Protein AF-A0A973F6B7-F1 (afdb_monomer)

Nearest PDB structures (foldseek):
  4tql-assembly2_B  TM=2.588E-01  e=4.320E+00  synthetic construct

Sequence (169 aa):
IIYKNKRSPEAKQGLDHVVVLTNQIINWFHRNEKTKHVLANITKLNDYFLMFEPLTQANFIVRMKQEQSNIRRIVNRIHTIRETSFNASGYAVAEVITFLLCVGLVFVKIDPYYESLFFVTFVSFILIYMILLIKDLDNPFGYYEQGSVSEDVSLKPMHDVIDRINEKL

Structure (mmCIF, N/CA/C/O backbone):
data_AF-A0A973F6B7-F1
#
_entry.id   AF-A0A973F6B7-F1
#
loop_
_atom_site.group_PDB
_atom_site.id
_atom_site.type_symbol
_atom_site.label_atom_id
_atom_site.label_alt_id
_atom_site.label_comp_id
_atom_site.label_asym_id
_atom_site.label_entity_id
_atom_site.label_seq_id
_atom_site.pdbx_PDB_ins_code
_atom_site.Cartn_x
_atom_site.Cartn_y
_atom_site.Cartn_z
_atom_site.occupancy
_atom_site.B_iso_or_equiv
_atom_site.auth_seq_id
_atom_site.auth_comp_id
_atom_site.auth_asym_id
_atom_site.auth_atom_id
_atom_site.pdbx_PDB_model_num
ATOM 1 N N . ILE A 1 1 ? -10.640 -9.502 25.544 1.00 58.88 1 ILE A N 1
ATOM 2 C CA . ILE A 1 1 ? -10.616 -9.589 27.029 1.00 58.88 1 ILE A CA 1
ATOM 3 C C . ILE A 1 1 ? -11.995 -9.280 27.602 1.00 58.88 1 ILE A C 1
ATOM 5 O O . ILE A 1 1 ? -12.517 -10.135 28.295 1.00 58.88 1 ILE A O 1
ATOM 9 N N . ILE A 1 2 ? -12.629 -8.151 27.256 1.00 63.31 2 ILE A N 1
ATOM 10 C CA . ILE A 1 2 ? -13.989 -7.822 27.732 1.00 63.31 2 ILE A CA 1
ATOM 11 C C . ILE A 1 2 ? -15.020 -8.880 27.300 1.00 63.31 2 ILE A C 1
ATOM 13 O O . ILE A 1 2 ? -15.677 -9.442 28.164 1.00 63.31 2 ILE A O 1
ATOM 17 N N . TYR A 1 3 ? -15.094 -9.246 26.014 1.00 68.06 3 TYR A N 1
ATOM 18 C CA . TYR A 1 3 ? -16.021 -10.296 25.554 1.00 68.06 3 TYR A CA 1
ATOM 19 C C . TYR A 1 3 ? -15.760 -11.657 26.227 1.00 68.06 3 TYR A C 1
ATOM 21 O O . TYR A 1 3 ? -16.656 -12.243 26.821 1.00 68.06 3 TYR A O 1
ATOM 29 N N . LYS A 1 4 ? -14.501 -12.116 26.252 1.00 67.75 4 LYS A N 1
ATOM 30 C CA . LYS A 1 4 ? -14.126 -13.396 26.883 1.00 67.75 4 LYS A CA 1
ATOM 31 C C . LYS A 1 4 ? -14.407 -13.446 28.397 1.00 67.75 4 LYS A C 1
ATOM 33 O O . LYS A 1 4 ? -14.671 -14.522 28.913 1.00 67.75 4 LYS A O 1
ATOM 38 N N . ASN A 1 5 ? -14.327 -12.312 29.099 1.00 61.34 5 ASN A N 1
ATOM 39 C CA . ASN A 1 5 ? -14.400 -12.260 30.565 1.00 61.34 5 ASN A CA 1
ATOM 40 C C . ASN A 1 5 ? -15.781 -11.825 31.089 1.00 61.34 5 ASN A C 1
ATOM 42 O O . ASN A 1 5 ? -16.218 -12.285 32.134 1.00 61.34 5 ASN A O 1
ATOM 46 N N . LYS A 1 6 ? -16.480 -10.945 30.362 1.00 66.25 6 LYS A N 1
ATOM 47 C CA . LYS A 1 6 ? -17.776 -10.372 30.763 1.00 66.25 6 LYS A CA 1
ATOM 48 C C . LYS A 1 6 ? -18.936 -10.757 29.839 1.00 66.25 6 LYS A C 1
ATOM 50 O O . LYS A 1 6 ? -20.071 -10.458 30.182 1.00 66.25 6 LYS A O 1
ATOM 55 N N . ARG A 1 7 ? -18.665 -11.366 28.672 1.00 72.88 7 ARG A N 1
ATOM 56 C CA . ARG A 1 7 ? -19.653 -11.686 27.617 1.00 72.88 7 ARG A CA 1
ATOM 57 C C . ARG A 1 7 ? -20.613 -10.530 27.313 1.00 72.88 7 ARG A C 1
ATOM 59 O O . ARG A 1 7 ? -21.786 -10.749 27.032 1.00 72.88 7 ARG A O 1
ATOM 66 N N . SER A 1 8 ? -20.117 -9.296 27.401 1.00 79.12 8 SER A N 1
ATOM 67 C CA . SER A 1 8 ? -20.972 -8.124 27.236 1.00 79.12 8 SER A CA 1
ATOM 68 C C . SER A 1 8 ? -21.393 -7.983 25.763 1.00 79.12 8 SER A C 1
ATOM 70 O O . SER A 1 8 ? -20.552 -8.176 24.871 1.00 79.12 8 SER A O 1
ATOM 72 N N . PRO A 1 9 ? -22.673 -7.674 25.492 1.00 84.44 9 PRO A N 1
ATOM 73 C CA . PRO A 1 9 ? -23.177 -7.494 24.133 1.00 84.44 9 PRO A CA 1
ATOM 74 C C . PRO A 1 9 ? -22.493 -6.324 23.415 1.00 84.44 9 PRO A C 1
ATOM 76 O O . PRO A 1 9 ? -22.2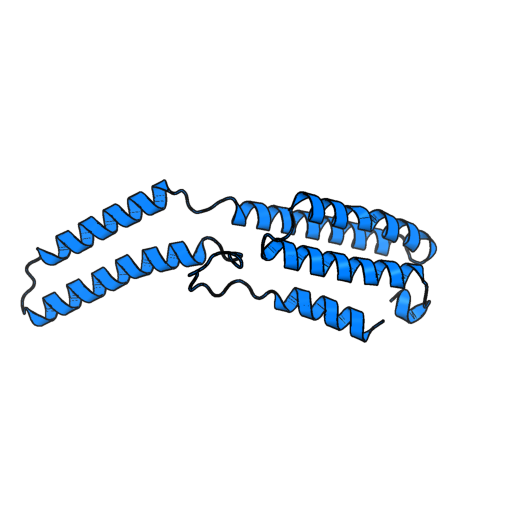32 -6.411 22.219 1.00 84.44 9 PRO A O 1
ATOM 79 N N . GLU A 1 10 ? -22.102 -5.278 24.142 1.00 87.12 10 GLU A N 1
ATOM 80 C CA . GLU A 1 10 ? -21.378 -4.121 23.607 1.00 87.12 10 GLU A CA 1
ATOM 81 C C . GLU A 1 10 ? -20.018 -4.546 23.042 1.00 87.12 10 GLU A C 1
ATOM 83 O O . GLU A 1 10 ? -19.623 -4.141 21.949 1.00 87.12 10 GLU A O 1
ATOM 88 N N . ALA A 1 11 ? -19.292 -5.409 23.764 1.00 85.81 11 ALA A N 1
ATOM 89 C CA . ALA A 1 11 ? -17.998 -5.910 23.309 1.00 85.81 11 ALA A CA 1
ATOM 90 C C . ALA A 1 11 ? -18.121 -6.766 22.041 1.00 85.81 11 ALA A C 1
ATOM 92 O O . ALA A 1 11 ? -17.211 -6.744 21.214 1.00 85.81 11 ALA A O 1
ATOM 93 N N . LYS A 1 12 ? -19.235 -7.492 21.881 1.00 88.94 12 LYS A N 1
ATOM 94 C CA . LYS A 1 12 ? -19.540 -8.236 20.654 1.00 88.94 12 LYS A CA 1
ATOM 95 C C . LYS A 1 12 ? -19.801 -7.287 19.485 1.00 88.94 12 LYS A C 1
ATOM 97 O O . LYS A 1 12 ? -19.135 -7.404 18.466 1.00 88.94 12 LYS A O 1
ATOM 102 N N . GLN A 1 13 ? -20.667 -6.291 19.674 1.00 91.19 13 GLN A N 1
ATOM 103 C CA . GLN A 1 13 ? -20.972 -5.293 18.642 1.00 91.19 13 GLN A CA 1
ATOM 104 C C . GLN A 1 13 ? -19.719 -4.542 18.166 1.00 91.19 13 GLN A C 1
ATOM 106 O O . GLN A 1 13 ? -19.549 -4.309 16.973 1.00 91.19 13 GLN A O 1
ATOM 111 N N . GLY A 1 14 ? -18.800 -4.210 19.079 1.00 92.38 14 GLY A N 1
ATOM 112 C CA . GLY A 1 14 ? -17.528 -3.598 18.696 1.00 92.38 14 GLY A CA 1
ATOM 113 C C . GLY A 1 14 ? -16.612 -4.530 17.895 1.00 92.38 14 GLY A C 1
ATOM 114 O O . GLY A 1 14 ? -15.932 -4.065 16.985 1.00 92.38 14 GLY A O 1
ATOM 115 N N . LEU A 1 15 ? -16.596 -5.836 18.191 1.00 92.12 15 LEU A N 1
ATOM 116 C CA . LEU A 1 15 ? -15.861 -6.824 17.388 1.00 92.12 15 LEU A CA 1
ATOM 117 C C . LEU A 1 15 ? -16.483 -6.996 15.998 1.00 92.12 15 LEU A C 1
ATOM 119 O O . LEU A 1 15 ? -15.748 -6.986 15.011 1.00 92.12 15 LEU A O 1
ATOM 123 N N . ASP A 1 16 ? -17.812 -7.069 15.914 1.00 92.88 16 ASP A N 1
ATOM 124 C CA . ASP A 1 16 ? -18.542 -7.127 14.644 1.00 92.88 16 ASP A CA 1
ATOM 125 C C . ASP A 1 16 ? -18.232 -5.886 13.789 1.00 92.88 16 ASP A C 1
ATOM 127 O O . ASP A 1 16 ? -17.943 -5.991 12.595 1.00 92.88 16 ASP A O 1
ATOM 131 N N . HIS A 1 17 ? -18.182 -4.699 14.406 1.00 95.06 17 HIS A N 1
ATOM 132 C CA . HIS A 1 17 ? -17.791 -3.465 13.719 1.00 95.06 17 HIS A CA 1
ATOM 133 C C . HIS A 1 17 ? -16.351 -3.497 13.207 1.00 95.06 17 HIS A C 1
ATOM 135 O O . HIS A 1 17 ? -16.080 -2.989 12.120 1.00 95.06 17 HIS A O 1
ATOM 141 N N . VAL A 1 18 ? -15.419 -4.101 13.952 1.00 95.38 18 VAL A N 1
ATOM 142 C CA . VAL A 1 18 ? -14.039 -4.290 13.478 1.00 95.38 18 VAL A CA 1
ATOM 143 C C . VAL A 1 18 ? -14.014 -5.196 12.247 1.00 95.38 18 VAL A C 1
ATOM 145 O O . VAL A 1 18 ? -13.316 -4.867 11.294 1.00 95.38 18 VAL A O 1
ATOM 148 N N . VAL A 1 19 ? -14.802 -6.274 12.206 1.00 95.62 19 VAL A N 1
ATOM 149 C CA . VAL A 1 19 ? -14.911 -7.140 11.015 1.00 95.62 19 VAL A CA 1
ATOM 150 C C . VAL A 1 19 ? -15.470 -6.365 9.819 1.00 95.62 19 VAL A C 1
ATOM 152 O O . VAL A 1 19 ? -14.915 -6.438 8.721 1.00 95.62 19 VAL A O 1
ATOM 155 N N . VAL A 1 20 ? -16.527 -5.574 10.021 1.00 95.75 20 VAL A N 1
ATOM 156 C CA . VAL A 1 20 ? -17.100 -4.715 8.970 1.00 95.75 20 VAL A CA 1
ATOM 157 C C . VAL A 1 20 ? -16.070 -3.702 8.468 1.00 95.75 20 VAL A C 1
ATOM 159 O O . VAL A 1 20 ? -15.913 -3.530 7.260 1.00 95.75 20 VAL A O 1
ATOM 162 N N . LEU A 1 21 ? -15.336 -3.055 9.375 1.00 96.62 21 LEU A N 1
ATOM 163 C CA . LEU A 1 21 ? -14.289 -2.101 9.022 1.00 96.62 21 LEU A CA 1
ATOM 164 C C . LEU A 1 21 ? -13.156 -2.769 8.230 1.00 96.62 21 LEU A C 1
ATOM 166 O O . LEU A 1 21 ? -12.720 -2.211 7.226 1.00 96.62 21 LEU A O 1
ATOM 170 N N . THR A 1 22 ? -12.704 -3.956 8.634 1.00 96.69 22 THR A N 1
ATOM 171 C CA . THR A 1 22 ? -11.654 -4.692 7.916 1.00 96.69 22 THR A CA 1
ATOM 172 C C . THR A 1 22 ? -12.099 -5.061 6.504 1.00 96.69 22 THR A C 1
ATOM 174 O O . THR A 1 22 ? -11.365 -4.804 5.553 1.00 96.69 22 THR A O 1
ATOM 177 N N . ASN A 1 23 ? -13.325 -5.565 6.335 1.00 96.25 23 ASN A N 1
ATOM 178 C CA . ASN A 1 23 ? -13.891 -5.840 5.011 1.00 96.25 23 ASN A CA 1
ATOM 179 C C . ASN A 1 23 ? -13.996 -4.573 4.153 1.00 96.25 23 ASN A C 1
ATOM 181 O O . ASN A 1 23 ? -13.693 -4.590 2.962 1.00 96.25 23 ASN A O 1
ATOM 185 N N . GLN A 1 24 ? -14.374 -3.446 4.757 1.00 96.25 24 GLN A N 1
ATOM 186 C CA . GLN A 1 24 ? -14.431 -2.171 4.051 1.00 96.25 24 GLN A CA 1
ATOM 187 C C . GLN A 1 24 ? -13.037 -1.691 3.609 1.00 96.25 24 GLN A C 1
ATOM 189 O O . GLN A 1 24 ? -12.893 -1.154 2.512 1.00 96.25 24 GLN A O 1
ATOM 194 N N . ILE A 1 25 ? -12.003 -1.911 4.427 1.00 96.19 25 ILE A N 1
ATOM 195 C CA . ILE A 1 25 ? -10.607 -1.631 4.066 1.00 96.19 25 ILE A CA 1
ATOM 196 C C . ILE A 1 25 ? -10.150 -2.544 2.917 1.00 96.19 25 ILE A C 1
ATOM 198 O O . ILE A 1 25 ? -9.521 -2.053 1.982 1.00 96.19 25 ILE A O 1
ATOM 202 N N . ILE A 1 26 ? -10.500 -3.835 2.938 1.00 95.12 26 ILE A N 1
ATOM 203 C CA . ILE A 1 26 ? -10.219 -4.770 1.833 1.00 95.12 26 ILE A CA 1
ATOM 204 C C . ILE A 1 26 ? -10.880 -4.274 0.537 1.00 95.12 26 ILE A C 1
ATOM 206 O O . ILE A 1 26 ? -10.208 -4.096 -0.476 1.00 95.12 26 ILE A O 1
ATOM 210 N N . ASN A 1 27 ? -12.170 -3.930 0.576 1.00 94.31 27 ASN A N 1
ATOM 211 C CA . ASN A 1 27 ? -12.879 -3.373 -0.582 1.00 94.31 27 ASN A CA 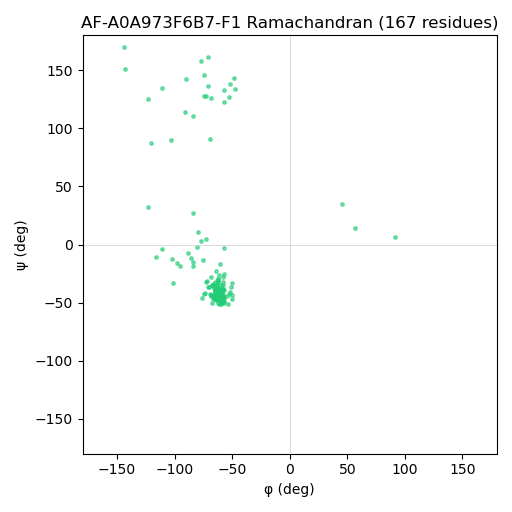1
ATOM 212 C C . ASN A 1 27 ? -12.248 -2.066 -1.089 1.00 94.31 27 ASN A C 1
ATOM 214 O O . ASN A 1 27 ? -12.217 -1.808 -2.293 1.00 94.31 27 ASN A O 1
ATOM 218 N N . TRP A 1 28 ? -11.715 -1.246 -0.185 1.00 95.44 28 TRP A N 1
ATOM 219 C CA . TRP A 1 28 ? -11.012 -0.014 -0.530 1.00 95.44 28 TRP A CA 1
ATOM 220 C C . TRP A 1 28 ? -9.684 -0.257 -1.262 1.00 95.44 28 TRP A C 1
ATOM 222 O O . TRP A 1 28 ? -9.352 0.509 -2.177 1.00 95.44 28 TRP A O 1
ATOM 232 N N . PHE A 1 29 ? -8.946 -1.323 -0.929 1.00 93.25 29 PHE A N 1
ATOM 233 C CA . PHE A 1 29 ? -7.771 -1.743 -1.706 1.00 93.25 29 PHE A CA 1
ATOM 234 C C . PHE A 1 29 ? -8.151 -2.083 -3.153 1.00 93.25 29 PHE A C 1
ATOM 236 O O . PHE A 1 29 ? -7.491 -1.616 -4.077 1.00 93.25 29 PHE A O 1
ATOM 243 N N . HIS A 1 30 ? -9.300 -2.727 -3.361 1.00 91.44 30 HIS A N 1
ATOM 244 C CA . HIS A 1 30 ? -9.844 -3.034 -4.690 1.00 91.44 30 HIS A CA 1
ATOM 245 C C . HIS A 1 30 ? -10.567 -1.860 -5.390 1.00 91.44 30 HIS A C 1
ATOM 247 O O . HIS A 1 30 ? -11.249 -2.074 -6.385 1.00 91.44 30 HIS A O 1
ATOM 253 N N . ARG A 1 31 ? -10.467 -0.616 -4.883 1.00 88.56 31 ARG A N 1
ATOM 254 C CA . ARG A 1 31 ? -11.204 0.581 -5.380 1.00 88.56 31 ARG A CA 1
ATOM 255 C C . ARG A 1 31 ? -12.739 0.452 -5.389 1.00 88.56 31 ARG A C 1
ATOM 257 O O . ARG A 1 31 ? -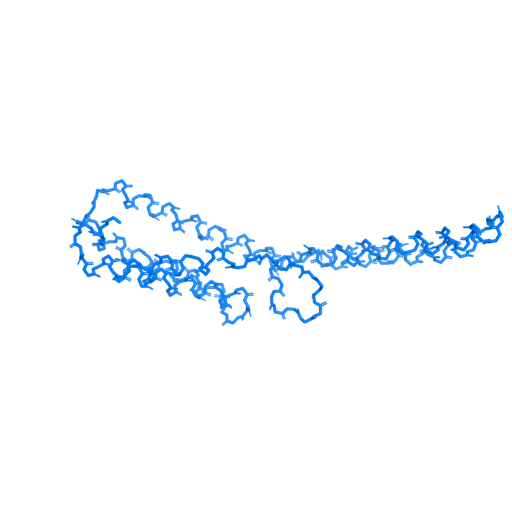13.418 1.327 -5.921 1.00 88.56 31 ARG A O 1
ATOM 264 N N . ASN A 1 32 ? -13.299 -0.542 -4.705 1.00 89.88 32 ASN A N 1
ATOM 265 C CA . ASN A 1 32 ? -14.749 -0.715 -4.555 1.00 89.88 32 ASN A CA 1
ATOM 266 C C . ASN A 1 32 ? -15.348 0.181 -3.457 1.00 89.88 32 ASN A C 1
ATOM 268 O O . ASN A 1 32 ? -16.553 0.172 -3.224 1.00 89.88 32 ASN A O 1
ATOM 272 N N . GLU A 1 33 ? -14.511 0.954 -2.767 1.00 91.81 33 GLU A N 1
ATOM 273 C CA . GLU A 1 33 ? -14.905 1.838 -1.678 1.00 91.81 33 GLU A CA 1
ATOM 274 C C . GLU A 1 33 ? -14.083 3.134 -1.709 1.00 91.81 33 GLU A C 1
ATOM 276 O O . GLU A 1 33 ? -12.931 3.146 -2.147 1.00 91.81 33 GLU A O 1
ATOM 281 N N . LYS A 1 34 ? -14.659 4.243 -1.229 1.00 93.44 34 LYS A N 1
ATOM 282 C CA . LYS A 1 34 ? -13.979 5.548 -1.172 1.00 93.44 34 LYS A CA 1
ATOM 283 C C . LYS A 1 34 ? -13.239 5.736 0.152 1.00 93.44 34 LYS A C 1
ATOM 285 O O . LYS A 1 34 ? -13.781 5.450 1.218 1.00 93.44 34 LYS A O 1
ATOM 290 N N . THR A 1 35 ? -12.063 6.371 0.113 1.00 95.00 35 THR A N 1
ATOM 291 C CA . THR A 1 35 ? -11.264 6.698 1.315 1.00 95.00 35 THR A CA 1
ATOM 292 C C . THR A 1 35 ? -12.092 7.432 2.377 1.00 95.00 35 THR A C 1
ATOM 294 O O . THR A 1 35 ? -12.019 7.112 3.561 1.00 95.00 35 THR A O 1
ATOM 297 N N . LYS A 1 36 ? -12.961 8.368 1.965 1.00 95.75 36 LYS A N 1
ATOM 298 C CA . LYS A 1 36 ? -13.860 9.103 2.874 1.00 95.75 36 LYS A CA 1
ATOM 299 C C . LYS A 1 36 ? -14.764 8.174 3.694 1.00 95.75 36 LYS A C 1
ATOM 301 O O . LYS A 1 36 ? -15.000 8.451 4.867 1.00 95.75 36 LYS A O 1
ATOM 306 N N . HIS A 1 37 ? -15.268 7.094 3.100 1.00 96.62 37 HIS A N 1
ATOM 307 C CA . HIS A 1 37 ? -16.154 6.157 3.788 1.00 96.62 37 HIS A CA 1
ATOM 308 C C . HIS A 1 37 ? -15.386 5.298 4.795 1.00 96.62 37 HIS A C 1
ATOM 310 O O . HIS A 1 37 ? -15.838 5.163 5.931 1.00 96.62 37 HIS A O 1
ATOM 316 N N . VAL A 1 38 ? -14.186 4.826 4.435 1.00 97.25 38 VAL A N 1
ATOM 317 C CA . VAL A 1 38 ? -13.281 4.127 5.367 1.00 97.25 38 VAL A CA 1
ATOM 318 C C . VAL A 1 38 ? -12.962 5.016 6.572 1.00 97.25 38 VAL A C 1
ATOM 320 O O . VAL A 1 38 ? -13.126 4.607 7.720 1.00 97.25 38 VAL A O 1
ATOM 323 N N . LEU A 1 39 ? -12.576 6.272 6.332 1.00 97.69 39 LEU A N 1
ATOM 324 C CA . LEU A 1 39 ? -12.269 7.237 7.392 1.00 97.69 39 LEU A CA 1
ATOM 325 C C . LEU A 1 39 ? -13.476 7.546 8.290 1.00 97.69 39 LEU A C 1
ATOM 327 O O . LEU A 1 39 ? -13.326 7.691 9.510 1.00 97.69 39 LEU A O 1
ATOM 331 N N . ALA A 1 40 ? -14.675 7.625 7.710 1.00 97.38 40 ALA A N 1
ATOM 332 C CA . ALA A 1 40 ? -15.908 7.776 8.473 1.00 97.38 40 ALA A CA 1
ATOM 333 C C . ALA A 1 40 ? -16.161 6.548 9.360 1.00 97.38 40 ALA A C 1
ATOM 335 O O . ALA A 1 40 ? -16.489 6.701 10.535 1.00 97.38 40 ALA A O 1
ATOM 336 N N . ASN A 1 41 ? -15.936 5.338 8.845 1.00 96.50 41 ASN A N 1
ATOM 337 C CA . ASN A 1 41 ? -16.172 4.111 9.597 1.00 96.50 41 ASN A CA 1
ATOM 338 C C . ASN A 1 41 ? -15.133 3.870 10.710 1.00 96.50 41 ASN A C 1
ATOM 340 O O . ASN A 1 41 ? -15.483 3.397 11.791 1.00 96.50 41 ASN A O 1
ATOM 344 N N . ILE A 1 42 ? -13.884 4.309 10.509 1.00 97.75 42 ILE A N 1
ATOM 345 C CA . ILE A 1 42 ? -12.879 4.412 11.583 1.00 97.75 42 ILE A CA 1
ATOM 346 C C . ILE A 1 42 ? -13.366 5.368 12.677 1.00 97.75 42 ILE A C 1
ATOM 348 O O . ILE A 1 42 ? -13.167 5.116 13.861 1.00 97.75 42 ILE A O 1
ATOM 352 N N . THR A 1 43 ? -14.010 6.476 12.308 1.00 97.31 43 THR A N 1
ATOM 353 C CA . THR A 1 43 ? -14.506 7.467 13.278 1.00 97.31 43 THR A CA 1
ATOM 354 C C . THR A 1 43 ? -15.641 6.909 14.139 1.00 97.31 43 THR A C 1
ATOM 356 O O . THR A 1 43 ? -15.658 7.173 15.340 1.00 97.31 43 THR A O 1
ATOM 359 N N . LYS A 1 44 ? -16.507 6.054 13.576 1.00 96.50 44 LYS A N 1
ATOM 360 C CA . LYS A 1 44 ? -17.576 5.353 14.314 1.00 96.50 44 LYS A CA 1
ATOM 361 C C . LYS A 1 44 ? -17.071 4.442 15.441 1.00 96.50 44 LYS A C 1
ATOM 363 O O . LYS A 1 44 ? -17.837 4.115 16.337 1.00 96.50 44 LYS A O 1
ATOM 368 N N . LEU A 1 45 ? -15.781 4.083 15.470 1.00 96.38 45 LEU A N 1
ATOM 369 C CA . LEU A 1 45 ? -15.192 3.377 16.619 1.00 96.38 45 LEU A CA 1
ATOM 370 C C . LEU A 1 45 ? -15.361 4.143 17.942 1.00 96.38 45 LEU A C 1
ATOM 372 O O . LEU A 1 45 ? -15.409 3.521 19.000 1.00 96.38 45 LEU A O 1
ATOM 376 N N . ASN A 1 46 ? -15.498 5.473 17.888 1.00 96.00 46 ASN A N 1
ATOM 377 C CA . ASN A 1 46 ? -15.745 6.300 19.068 1.00 96.00 46 ASN A CA 1
ATOM 378 C C . ASN A 1 46 ? -17.013 5.889 19.822 1.00 96.00 46 ASN A C 1
ATOM 380 O O . ASN A 1 46 ? -16.992 5.882 21.051 1.00 96.00 46 ASN A O 1
ATOM 384 N N . ASP A 1 47 ? -18.074 5.512 19.105 1.00 95.69 47 ASP A N 1
ATOM 385 C CA . ASP A 1 47 ? -19.356 5.141 19.708 1.00 95.69 47 ASP A CA 1
ATOM 386 C C . ASP A 1 47 ? -19.190 3.881 20.571 1.00 95.69 47 ASP A C 1
ATOM 388 O O . ASP A 1 47 ? -19.630 3.835 21.719 1.00 95.69 47 ASP A O 1
ATOM 392 N N . TYR A 1 48 ? -18.433 2.898 20.078 1.00 94.56 48 TYR A N 1
ATOM 393 C CA . TYR A 1 48 ? -18.102 1.689 20.836 1.00 94.56 48 TYR A CA 1
ATOM 394 C C . TYR A 1 48 ? -17.140 1.970 21.991 1.00 94.56 48 TYR A C 1
ATOM 396 O O . TYR A 1 48 ? -17.267 1.379 23.061 1.00 94.56 48 TYR A O 1
ATOM 404 N N . PHE A 1 49 ? -16.185 2.889 21.821 1.00 94.69 49 PHE A N 1
ATOM 405 C CA . PHE A 1 49 ? -15.286 3.268 22.912 1.00 94.69 49 PHE A CA 1
ATOM 406 C C . PHE A 1 49 ? -16.044 3.889 24.085 1.00 94.69 49 PHE A C 1
ATOM 408 O O . PHE A 1 49 ? -15.720 3.558 25.223 1.00 94.69 49 PHE A O 1
ATOM 415 N N . LEU A 1 50 ? -17.069 4.708 23.817 1.00 93.38 50 LEU A N 1
ATOM 416 C CA . LEU A 1 50 ? -17.966 5.246 24.844 1.00 93.38 50 LEU A CA 1
ATOM 417 C C . LEU A 1 50 ? -18.732 4.125 25.561 1.00 93.38 50 LEU A C 1
ATOM 419 O O . LEU A 1 50 ? -18.780 4.102 26.788 1.00 93.38 50 LEU A O 1
ATOM 423 N N . MET A 1 51 ? -19.251 3.141 24.818 1.00 91.69 51 MET A N 1
ATOM 424 C CA . MET A 1 51 ? -19.911 1.965 25.410 1.00 91.69 51 MET A CA 1
ATOM 425 C C . MET A 1 51 ? -18.969 1.132 26.293 1.00 91.69 51 MET A C 1
ATOM 427 O O . MET A 1 51 ? -19.414 0.451 27.217 1.00 91.69 51 MET A O 1
ATOM 431 N N . PHE A 1 52 ? -17.660 1.175 26.036 1.00 91.81 52 PHE A N 1
ATOM 432 C CA . PHE A 1 52 ? -16.664 0.443 26.818 1.00 91.81 52 PHE A CA 1
ATOM 433 C C . PHE A 1 52 ? -16.214 1.168 28.085 1.00 91.81 52 PHE A C 1
ATOM 435 O O . PHE A 1 52 ? -15.684 0.497 28.971 1.00 91.81 52 PHE A O 1
ATOM 442 N N . GLU A 1 53 ? -16.421 2.483 28.211 1.00 91.06 53 GLU A N 1
ATOM 443 C CA . GLU A 1 53 ? -15.993 3.270 29.379 1.00 91.06 53 GLU A CA 1
ATOM 444 C C . GLU A 1 53 ? -16.422 2.670 30.733 1.00 91.06 53 GLU A C 1
ATOM 446 O O . GLU A 1 53 ? -15.551 2.517 31.590 1.00 91.06 53 GLU A O 1
ATOM 451 N N . PRO A 1 54 ? -17.681 2.228 30.950 1.00 90.56 54 PRO A N 1
ATOM 452 C CA . PRO A 1 54 ? -18.069 1.598 32.218 1.00 90.56 54 PRO A CA 1
ATOM 453 C C . PRO A 1 54 ? -17.552 0.155 32.371 1.00 9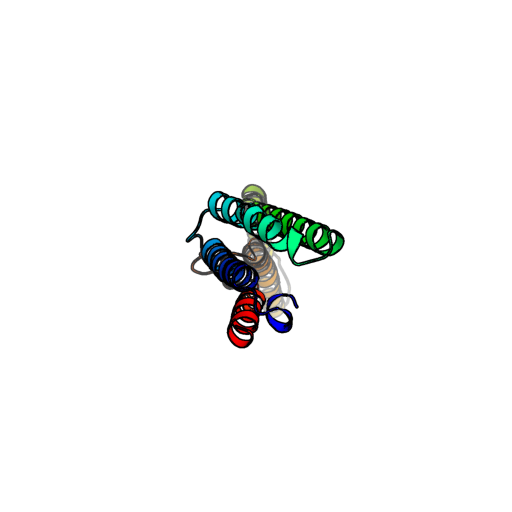0.56 54 PRO A C 1
ATOM 455 O O . PRO A 1 54 ? -17.597 -0.425 33.457 1.00 90.56 54 PRO A O 1
ATOM 458 N N . LEU A 1 55 ? -17.073 -0.466 31.289 1.00 88.25 55 LEU A N 1
ATOM 459 C CA . LEU A 1 55 ? -16.705 -1.882 31.248 1.00 88.25 55 LEU A CA 1
ATOM 460 C C . LEU A 1 55 ? -15.206 -2.126 31.441 1.00 88.25 55 LEU A C 1
ATOM 462 O O . LEU A 1 55 ? -14.816 -3.266 31.729 1.00 88.25 55 LEU A O 1
ATOM 466 N N . THR A 1 56 ? -14.369 -1.098 31.293 1.00 90.00 56 THR A N 1
ATOM 467 C CA . THR A 1 56 ? -12.909 -1.202 31.373 1.00 90.00 56 THR A CA 1
ATOM 468 C C . THR A 1 56 ? -12.273 0.028 32.017 1.00 90.00 56 THR A C 1
ATOM 470 O O . THR A 1 56 ? -12.917 1.038 32.258 1.00 90.00 56 THR A O 1
ATOM 473 N N . GLN A 1 57 ? -10.980 -0.052 32.319 1.00 91.88 57 GLN A N 1
ATOM 474 C CA . GLN A 1 57 ? -10.230 1.079 32.863 1.00 91.88 57 GLN A CA 1
ATOM 475 C C . GLN A 1 57 ? -9.951 2.120 31.771 1.00 91.88 57 GLN A C 1
ATOM 477 O O . GLN A 1 57 ? -9.647 1.756 30.631 1.00 91.88 57 GLN A O 1
ATOM 482 N N . ALA A 1 58 ? -9.936 3.404 32.140 1.00 92.38 58 ALA A N 1
ATOM 483 C CA . ALA A 1 58 ? -9.693 4.523 31.222 1.00 92.38 58 ALA A CA 1
ATOM 484 C C . ALA A 1 58 ? -8.425 4.348 30.359 1.00 92.38 58 ALA A C 1
ATOM 486 O O . ALA A 1 58 ? -8.434 4.652 29.167 1.00 92.38 58 ALA A O 1
ATOM 487 N N . ASN A 1 59 ? -7.360 3.760 30.916 1.00 94.38 59 ASN A N 1
ATOM 488 C CA . ASN A 1 59 ? -6.116 3.483 30.189 1.00 94.38 5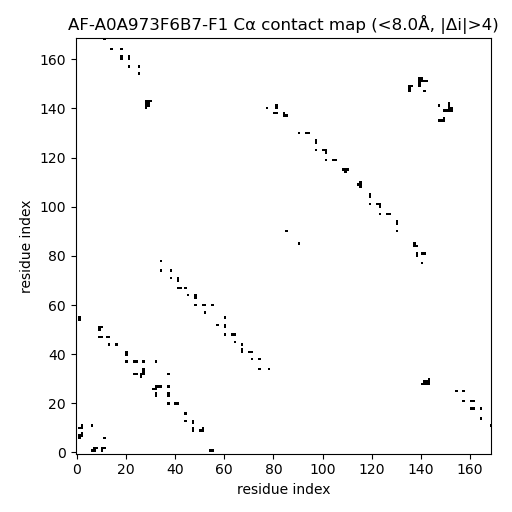9 ASN A CA 1
ATOM 489 C C . ASN A 1 59 ? -6.311 2.588 28.953 1.00 94.38 59 ASN A C 1
ATOM 491 O O . ASN A 1 59 ? -5.634 2.783 27.944 1.00 94.38 59 ASN A O 1
ATOM 495 N N . PHE A 1 60 ? -7.238 1.625 28.989 1.00 93.00 60 PHE A N 1
ATOM 496 C CA . PHE A 1 60 ? -7.541 0.801 27.816 1.00 93.00 60 PHE A CA 1
ATOM 497 C C . PHE A 1 60 ? -8.280 1.598 26.737 1.00 93.00 60 PHE A C 1
ATOM 499 O O . PHE A 1 60 ? -7.993 1.411 25.556 1.00 93.00 60 PHE A O 1
ATOM 506 N N . ILE A 1 61 ? -9.169 2.520 27.123 1.00 95.06 61 ILE A N 1
ATOM 507 C CA . ILE A 1 61 ? -9.857 3.417 26.181 1.00 95.06 61 ILE A CA 1
ATOM 508 C C . ILE A 1 61 ? -8.854 4.331 25.473 1.00 95.06 61 ILE A C 1
ATOM 510 O O . ILE A 1 61 ? -8.899 4.473 24.251 1.00 95.06 61 ILE A O 1
ATOM 514 N N . VAL A 1 62 ? -7.900 4.899 26.220 1.00 96.12 62 VAL A N 1
ATOM 515 C CA . VAL A 1 62 ? -6.825 5.729 25.655 1.00 96.12 62 VAL A CA 1
ATOM 516 C C . VAL A 1 62 ? -6.017 4.944 24.618 1.00 96.12 62 VAL A C 1
ATOM 518 O O . VAL A 1 62 ? -5.819 5.438 23.509 1.00 96.12 62 VAL A O 1
ATOM 521 N N . ARG A 1 63 ? -5.618 3.702 24.930 1.00 95.94 63 ARG A N 1
ATOM 522 C CA . ARG A 1 63 ? -4.896 2.832 23.982 1.00 95.94 63 ARG A CA 1
ATOM 523 C C . ARG A 1 63 ? -5.713 2.541 22.721 1.00 95.94 63 ARG A C 1
ATOM 525 O O . ARG A 1 63 ? -5.179 2.616 21.622 1.00 95.94 63 ARG A O 1
ATOM 532 N N . MET A 1 64 ? -7.014 2.276 22.846 1.00 95.81 64 MET A N 1
ATOM 533 C CA . MET A 1 64 ? -7.876 2.050 21.677 1.00 95.81 64 MET A CA 1
ATOM 534 C C . MET A 1 64 ? -8.006 3.298 20.789 1.00 95.81 64 MET A C 1
ATOM 536 O O . MET A 1 64 ? -7.919 3.189 19.567 1.00 95.81 64 MET A O 1
ATOM 540 N N . LYS A 1 65 ? -8.136 4.493 21.382 1.00 96.75 65 LYS A N 1
ATOM 541 C CA . LYS A 1 65 ? -8.134 5.768 20.638 1.00 96.75 65 LYS A CA 1
ATOM 542 C C . LYS A 1 65 ? -6.796 6.029 19.932 1.00 96.75 65 LYS A C 1
ATOM 544 O O . LYS A 1 65 ? -6.776 6.568 18.825 1.00 96.75 65 LYS A O 1
ATOM 549 N N . GLN A 1 66 ? -5.678 5.628 20.537 1.00 97.88 66 GLN A N 1
ATOM 550 C CA . GLN A 1 66 ? -4.358 5.703 19.903 1.00 97.88 66 GLN A CA 1
ATOM 551 C C . GLN A 1 66 ? -4.268 4.783 18.678 1.00 97.88 66 GLN A C 1
ATOM 553 O O . GLN A 1 66 ? -3.866 5.248 17.611 1.00 97.88 66 GLN A O 1
ATOM 558 N N . GLU A 1 67 ? -4.723 3.531 18.784 1.00 96.75 67 GLU A N 1
ATOM 559 C CA . GLU A 1 67 ? -4.766 2.605 17.641 1.00 96.75 67 GLU A CA 1
ATOM 560 C C . GLU A 1 67 ? -5.706 3.093 16.531 1.00 96.75 67 GLU A C 1
ATOM 562 O O . GLU A 1 67 ? -5.350 3.052 15.356 1.00 96.75 67 GLU A O 1
ATOM 567 N N . GLN A 1 68 ? -6.867 3.660 16.873 1.00 97.81 68 GLN A N 1
ATOM 568 C CA . GLN A 1 68 ? -7.761 4.298 15.898 1.00 97.81 68 GLN A CA 1
ATOM 569 C C . GLN A 1 68 ? -7.054 5.430 15.126 1.00 97.81 68 GLN A C 1
ATOM 571 O O . GLN A 1 68 ? -7.173 5.525 13.901 1.00 97.81 68 GLN A O 1
ATOM 576 N N . SER A 1 69 ? -6.302 6.286 15.827 1.00 97.94 69 SER A N 1
ATOM 577 C CA . SER A 1 69 ? -5.507 7.357 15.209 1.00 97.94 69 SER A CA 1
ATOM 578 C C . SER A 1 69 ? -4.404 6.799 14.302 1.00 97.94 69 SER A C 1
ATOM 580 O O . SER A 1 69 ? -4.177 7.313 13.203 1.00 97.94 69 SER A O 1
ATOM 582 N N . ASN A 1 70 ? -3.760 5.707 14.722 1.00 98.06 70 ASN A N 1
ATOM 583 C CA . ASN A 1 70 ? -2.747 5.014 13.934 1.00 98.06 70 ASN A CA 1
ATOM 584 C C . ASN A 1 70 ? -3.332 4.435 12.634 1.00 98.06 70 ASN A C 1
ATOM 586 O O . ASN A 1 70 ? -2.806 4.707 11.556 1.00 98.06 70 ASN A O 1
ATOM 590 N N . ILE A 1 71 ? -4.475 3.741 12.704 1.00 97.31 71 ILE A N 1
ATOM 591 C CA . ILE A 1 71 ? -5.181 3.218 11.522 1.00 97.31 71 ILE A CA 1
ATOM 592 C C . ILE A 1 71 ? -5.516 4.360 10.556 1.00 97.31 71 ILE A C 1
ATOM 594 O O . ILE A 1 71 ? -5.228 4.267 9.364 1.00 97.31 71 ILE A O 1
ATOM 598 N N . ARG A 1 72 ? -6.052 5.481 11.061 1.00 97.88 72 ARG A N 1
ATOM 599 C CA . ARG A 1 72 ? -6.352 6.667 10.242 1.00 97.88 72 ARG A CA 1
ATOM 600 C C . ARG A 1 72 ? -5.110 7.201 9.523 1.00 97.88 72 ARG A C 1
ATOM 602 O O . ARG A 1 72 ? -5.173 7.518 8.336 1.00 97.88 72 ARG A O 1
ATOM 609 N N . ARG A 1 73 ? -3.979 7.294 10.228 1.00 98.12 73 ARG A N 1
ATOM 610 C CA . ARG A 1 73 ? -2.700 7.724 9.648 1.00 98.12 73 ARG A CA 1
ATOM 611 C C . ARG A 1 73 ? -2.246 6.771 8.543 1.00 98.12 73 ARG A C 1
ATOM 613 O O . ARG A 1 73 ? -1.838 7.241 7.485 1.00 98.12 73 ARG A O 1
ATOM 620 N N . ILE A 1 74 ? -2.319 5.463 8.775 1.00 97.06 74 ILE A N 1
ATOM 621 C CA . ILE A 1 74 ? -1.919 4.436 7.805 1.00 97.06 74 ILE A CA 1
ATOM 622 C C . ILE A 1 74 ? -2.797 4.507 6.549 1.00 97.06 74 ILE A C 1
ATOM 624 O O . ILE A 1 74 ? -2.254 4.564 5.450 1.00 97.06 74 ILE A O 1
ATOM 628 N N . VAL A 1 75 ? -4.124 4.602 6.696 1.00 96.88 75 VAL A N 1
ATOM 629 C CA . VAL A 1 75 ? -5.054 4.746 5.560 1.00 96.88 75 VAL A CA 1
ATOM 630 C C . VAL A 1 75 ? -4.722 5.981 4.725 1.00 96.88 75 VAL A C 1
ATOM 632 O O . VAL A 1 75 ? -4.634 5.881 3.505 1.00 96.88 75 VAL A O 1
ATOM 635 N N . ASN A 1 76 ? -4.464 7.129 5.357 1.00 96.12 76 ASN A N 1
ATOM 636 C CA . ASN A 1 76 ? -4.073 8.337 4.628 1.00 96.12 76 ASN A CA 1
ATOM 637 C C . ASN A 1 76 ? -2.734 8.175 3.897 1.00 96.12 76 ASN A C 1
ATOM 639 O O . ASN A 1 76 ? -2.617 8.610 2.759 1.00 96.12 76 ASN A O 1
ATOM 643 N N . ARG A 1 77 ? -1.738 7.526 4.514 1.00 95.19 77 ARG A N 1
ATOM 644 C CA . ARG A 1 77 ? -0.444 7.270 3.861 1.00 95.19 77 ARG A CA 1
ATOM 645 C C . ARG A 1 77 ? -0.592 6.369 2.642 1.00 95.19 77 ARG A C 1
ATOM 647 O O . ARG A 1 77 ? -0.043 6.688 1.597 1.00 95.19 77 ARG A O 1
ATOM 654 N N . ILE A 1 78 ? -1.344 5.277 2.773 1.00 94.25 78 ILE A N 1
ATOM 655 C CA . ILE A 1 78 ? -1.628 4.367 1.658 1.00 94.25 78 ILE A CA 1
ATOM 656 C C . ILE A 1 78 ? -2.410 5.104 0.567 1.00 94.25 78 ILE A C 1
ATOM 658 O O . ILE A 1 78 ? -2.107 4.939 -0.608 1.00 94.25 78 ILE A O 1
ATOM 662 N N . HIS A 1 79 ? -3.378 5.952 0.934 1.00 93.38 79 HIS A N 1
ATOM 663 C CA . HIS A 1 79 ? -4.092 6.781 -0.034 1.00 93.38 79 HIS A CA 1
ATOM 664 C C . HIS A 1 79 ? -3.137 7.693 -0.802 1.00 93.38 79 HIS A C 1
ATOM 666 O O . HIS A 1 79 ? -3.193 7.705 -2.022 1.00 93.38 79 HIS A O 1
ATOM 672 N N . THR A 1 80 ? -2.239 8.404 -0.114 1.00 91.44 80 THR A N 1
ATOM 673 C CA . THR A 1 80 ? -1.231 9.233 -0.780 1.00 91.44 80 THR A CA 1
ATOM 674 C C . THR A 1 80 ? -0.381 8.397 -1.728 1.00 91.44 80 THR A C 1
ATOM 676 O O . THR A 1 80 ? -0.321 8.759 -2.888 1.00 91.44 80 THR A O 1
ATOM 679 N N . ILE A 1 81 ? 0.171 7.259 -1.288 1.00 89.69 81 ILE A N 1
ATOM 680 C CA . ILE A 1 81 ? 0.987 6.373 -2.142 1.00 89.69 81 ILE A CA 1
ATOM 681 C C . ILE A 1 81 ? 0.228 5.961 -3.414 1.00 89.69 81 ILE A C 1
ATOM 683 O O . ILE A 1 81 ? 0.779 6.044 -4.499 1.00 89.69 81 ILE A O 1
ATOM 687 N N . ARG A 1 82 ? -1.052 5.583 -3.299 1.00 87.31 82 ARG A N 1
ATOM 688 C CA . ARG A 1 82 ? -1.887 5.176 -4.446 1.00 87.31 82 ARG A CA 1
ATOM 689 C C . ARG A 1 82 ? -2.229 6.312 -5.413 1.00 87.31 82 ARG A C 1
ATOM 691 O O . ARG A 1 82 ? -2.542 6.044 -6.567 1.00 87.31 82 ARG A O 1
ATOM 698 N N . GLU A 1 83 ? -2.278 7.550 -4.928 1.00 84.56 83 GLU A N 1
ATOM 699 C CA . GLU A 1 83 ? -2.603 8.733 -5.741 1.00 84.56 83 GLU A CA 1
ATOM 700 C C . GLU A 1 83 ? -1.347 9.447 -6.260 1.00 84.56 83 GLU A C 1
ATOM 702 O O . GLU A 1 83 ? -1.426 10.237 -7.198 1.00 84.56 83 GLU A O 1
ATOM 707 N N . THR A 1 84 ? -0.186 9.190 -5.656 1.00 82.12 84 THR A N 1
ATOM 708 C CA . THR A 1 84 ? 1.106 9.714 -6.095 1.00 82.12 84 THR A CA 1
ATOM 709 C C . THR A 1 84 ? 1.870 8.619 -6.823 1.00 82.12 84 THR A C 1
ATOM 711 O O . THR A 1 84 ? 2.637 7.891 -6.201 1.00 82.12 84 THR A O 1
ATOM 714 N N . SER A 1 85 ? 1.682 8.519 -8.136 1.00 69.44 85 SER A N 1
ATOM 715 C CA . SER A 1 85 ? 2.597 7.749 -8.978 1.00 69.44 85 SER A CA 1
ATOM 716 C C . SER A 1 85 ? 3.938 8.476 -9.108 1.00 69.44 85 SER A C 1
ATOM 718 O O . SER A 1 85 ? 4.017 9.703 -8.925 1.00 69.44 85 SER A O 1
ATOM 720 N N . PHE A 1 86 ? 4.988 7.761 -9.508 1.00 65.62 86 PHE A N 1
ATOM 721 C C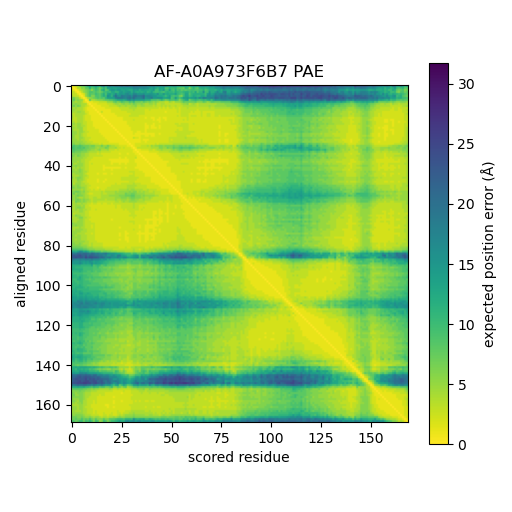A . PHE A 1 86 ? 6.187 8.375 -10.059 1.00 65.62 86 PHE A CA 1
ATOM 722 C C . PHE A 1 86 ? 5.752 9.394 -11.116 1.00 65.62 86 PHE A C 1
ATOM 724 O O . PHE A 1 86 ? 4.856 9.144 -11.932 1.00 65.62 86 PHE A O 1
ATOM 731 N N . ASN A 1 87 ? 6.345 10.588 -11.066 1.00 74.81 87 ASN A N 1
ATOM 732 C CA . ASN A 1 87 ? 5.986 11.665 -11.980 1.00 74.81 87 ASN A CA 1
ATOM 733 C C . ASN A 1 87 ? 6.082 11.144 -13.424 1.00 74.81 87 ASN A C 1
ATOM 735 O O . ASN A 1 87 ? 7.134 10.633 -13.811 1.00 74.81 87 ASN A O 1
ATOM 739 N N . ALA A 1 88 ? 5.015 11.296 -14.216 1.00 80.25 88 ALA A N 1
ATOM 740 C CA . ALA A 1 88 ? 4.974 10.874 -15.618 1.00 80.25 88 ALA A CA 1
ATOM 741 C C . ALA A 1 88 ? 6.182 11.400 -16.416 1.00 80.25 88 ALA A C 1
ATOM 743 O O . ALA A 1 88 ? 6.725 10.699 -17.268 1.00 80.25 88 ALA A O 1
ATOM 744 N N . SER A 1 89 ? 6.673 12.596 -16.073 1.00 85.56 89 SER A N 1
ATOM 745 C CA . SER A 1 89 ? 7.892 13.164 -16.652 1.00 85.56 89 SER A CA 1
ATOM 746 C C . SER A 1 89 ? 9.150 12.343 -16.344 1.00 85.56 89 SER A C 1
ATOM 748 O O . SER A 1 89 ? 10.038 12.251 -17.184 1.00 85.56 89 SER A O 1
ATOM 750 N N . GLY A 1 90 ? 9.243 11.731 -15.162 1.00 88.12 90 GLY A N 1
ATOM 751 C CA . GLY A 1 90 ? 10.353 10.858 -14.776 1.00 88.12 90 GLY A CA 1
ATOM 752 C C . GLY A 1 90 ? 10.397 9.579 -15.608 1.00 88.12 90 GLY A C 1
ATOM 753 O O . GLY A 1 90 ? 11.459 9.228 -16.122 1.00 88.12 90 GLY A O 1
ATOM 754 N N . TYR A 1 91 ? 9.243 8.936 -15.818 1.00 89.19 91 TYR A N 1
ATOM 755 C CA . TYR A 1 91 ? 9.149 7.793 -16.730 1.00 89.19 91 TYR A CA 1
ATOM 756 C C . TYR A 1 91 ? 9.495 8.183 -18.163 1.00 89.19 91 TYR A C 1
ATOM 758 O O . TYR A 1 91 ? 10.309 7.505 -18.781 1.00 89.19 91 TYR A O 1
ATOM 766 N N . ALA A 1 92 ? 8.965 9.304 -18.658 1.00 90.88 92 ALA A N 1
ATOM 767 C CA . ALA A 1 92 ? 9.261 9.776 -20.007 1.00 90.88 92 ALA A CA 1
ATOM 768 C C . ALA A 1 92 ? 10.768 10.006 -20.217 1.00 90.88 92 ALA A C 1
ATOM 770 O O . ALA A 1 92 ? 11.331 9.590 -21.228 1.00 90.88 92 ALA A O 1
ATOM 771 N N . VAL A 1 93 ? 11.451 10.621 -19.245 1.00 93.88 93 VAL A N 1
ATOM 772 C CA . VAL A 1 93 ? 12.907 10.821 -19.307 1.00 93.88 93 VAL A CA 1
ATOM 773 C C . VAL A 1 93 ? 13.653 9.485 -19.294 1.00 93.88 93 VAL A C 1
ATOM 775 O O . VAL A 1 93 ? 14.551 9.290 -20.113 1.00 93.88 93 VAL A O 1
ATOM 778 N N . ALA A 1 94 ? 13.285 8.554 -18.407 1.00 93.50 94 ALA A N 1
ATOM 779 C CA . ALA A 1 94 ? 13.916 7.237 -18.338 1.00 93.50 94 ALA A CA 1
ATOM 780 C C . ALA A 1 94 ? 13.738 6.445 -19.644 1.00 93.50 94 ALA A C 1
ATOM 782 O O . ALA A 1 94 ? 14.698 5.868 -20.150 1.00 93.50 94 ALA A O 1
ATOM 783 N N . GLU A 1 95 ? 12.539 6.467 -20.227 1.00 94.19 95 GLU A N 1
ATOM 784 C CA . GLU A 1 95 ? 12.229 5.821 -21.504 1.00 94.19 95 GLU A CA 1
ATOM 785 C C . GLU A 1 95 ? 13.041 6.410 -22.657 1.00 94.19 95 GLU A C 1
ATOM 787 O O . GLU A 1 95 ? 13.641 5.658 -23.423 1.00 94.19 95 GLU A O 1
ATOM 792 N N . VAL A 1 96 ? 13.126 7.742 -22.752 1.00 96.62 96 VAL A N 1
ATOM 793 C CA . VAL A 1 96 ? 13.916 8.420 -23.790 1.00 96.62 96 VAL A CA 1
ATOM 794 C C . VAL A 1 96 ? 15.403 8.092 -23.652 1.00 96.62 96 VAL A C 1
ATOM 796 O O . VAL A 1 96 ? 16.049 7.769 -24.648 1.00 96.62 96 VAL A O 1
ATOM 799 N N . ILE A 1 97 ? 15.958 8.129 -22.436 1.00 96.00 97 ILE A N 1
ATOM 800 C CA . ILE A 1 97 ? 17.374 7.804 -22.203 1.00 96.00 97 ILE A CA 1
ATOM 801 C C . ILE A 1 97 ? 17.654 6.339 -22.544 1.00 96.00 97 ILE A C 1
ATOM 803 O O . ILE A 1 97 ? 18.599 6.057 -23.280 1.00 96.00 97 ILE A O 1
ATOM 807 N N . THR A 1 98 ? 16.830 5.408 -22.063 1.00 96.62 98 THR A N 1
ATOM 808 C CA . THR A 1 98 ? 16.979 3.980 -22.369 1.00 96.62 98 THR A CA 1
ATOM 809 C C . THR A 1 98 ? 16.873 3.720 -23.867 1.00 96.62 98 THR A C 1
ATOM 811 O O . THR A 1 98 ? 17.683 2.967 -24.407 1.00 96.62 98 THR A O 1
ATOM 814 N N . PHE A 1 99 ? 15.942 4.382 -24.559 1.00 96.88 99 PHE A N 1
ATOM 815 C CA . PHE A 1 99 ? 15.819 4.294 -26.010 1.00 96.88 99 PHE A CA 1
ATOM 816 C C . PHE A 1 99 ? 17.096 4.768 -26.715 1.00 96.88 99 PHE A C 1
ATOM 818 O O . PHE A 1 99 ? 17.653 4.031 -27.529 1.00 96.88 99 PHE A O 1
ATOM 825 N N . LEU A 1 100 ? 17.606 5.953 -26.364 1.00 97.38 100 LEU A N 1
ATOM 826 C CA . LEU A 1 100 ? 18.835 6.497 -26.949 1.00 97.38 100 LEU A CA 1
ATOM 827 C C . LEU A 1 100 ? 20.053 5.604 -26.680 1.00 97.38 100 LEU A C 1
ATOM 829 O O . LEU A 1 100 ? 20.861 5.402 -27.584 1.00 97.38 100 LEU A O 1
ATOM 833 N N . LEU A 1 101 ? 20.174 5.036 -25.477 1.00 96.19 101 LEU A N 1
ATOM 834 C CA . LEU A 1 101 ? 21.253 4.108 -25.132 1.00 96.19 101 LEU A CA 1
ATOM 835 C C . LEU A 1 101 ? 21.156 2.799 -25.918 1.00 96.19 101 LEU A C 1
ATOM 837 O O . LEU A 1 101 ? 22.164 2.347 -26.451 1.00 96.19 101 LEU A O 1
ATOM 841 N N . CYS A 1 102 ? 19.964 2.210 -26.038 1.00 96.00 102 CYS A N 1
ATOM 842 C CA . CYS A 1 102 ? 19.770 0.987 -26.820 1.00 96.00 102 CYS A CA 1
ATOM 843 C C . CYS A 1 102 ? 20.100 1.214 -28.299 1.00 96.00 102 CYS A C 1
ATOM 845 O O . CYS A 1 102 ? 20.823 0.421 -28.895 1.00 96.00 102 CYS A O 1
ATOM 847 N N . VAL A 1 103 ? 19.630 2.323 -28.878 1.00 96.00 103 VAL A N 1
ATOM 848 C CA . VAL A 1 103 ? 19.963 2.702 -30.257 1.00 96.00 103 VAL A CA 1
ATOM 849 C C . VAL A 1 103 ? 21.466 2.944 -30.401 1.00 96.00 103 VAL A C 1
ATOM 851 O O . VAL A 1 103 ? 22.078 2.440 -31.338 1.00 96.00 103 VAL A O 1
ATOM 854 N N . GLY A 1 104 ? 22.082 3.660 -29.459 1.00 94.75 104 GLY A N 1
ATOM 855 C CA . GLY A 1 104 ? 23.520 3.918 -29.450 1.00 94.75 104 GLY A CA 1
ATOM 856 C C . GLY A 1 104 ? 24.349 2.635 -29.412 1.00 94.75 104 GLY A C 1
ATOM 857 O O . GLY A 1 104 ? 25.283 2.502 -30.198 1.00 94.75 104 GLY A O 1
ATOM 858 N N . LEU A 1 105 ? 23.967 1.671 -28.567 1.00 93.81 105 LEU A N 1
ATOM 859 C CA . LEU A 1 105 ? 24.632 0.371 -28.428 1.00 93.81 105 LEU A CA 1
ATOM 860 C C . LEU A 1 105 ? 24.666 -0.420 -29.738 1.00 93.81 105 LEU A C 1
ATOM 862 O O . LEU A 1 105 ? 25.686 -1.032 -30.038 1.00 93.81 105 LEU A O 1
ATOM 866 N N . VAL A 1 106 ? 23.605 -0.356 -30.547 1.00 93.31 106 VAL A N 1
ATOM 867 C CA . VAL A 1 106 ? 23.556 -1.018 -31.864 1.00 93.31 106 VAL A CA 1
ATOM 868 C C . VAL A 1 106 ? 24.621 -0.471 -32.824 1.00 93.31 106 VAL A C 1
ATOM 870 O O . VAL A 1 106 ? 25.112 -1.203 -33.681 1.00 93.31 106 VAL A O 1
ATOM 873 N N . PHE A 1 107 ? 25.011 0.798 -32.683 1.00 92.94 107 PHE A N 1
ATOM 874 C CA . PHE A 1 107 ? 26.046 1.418 -33.514 1.00 92.94 107 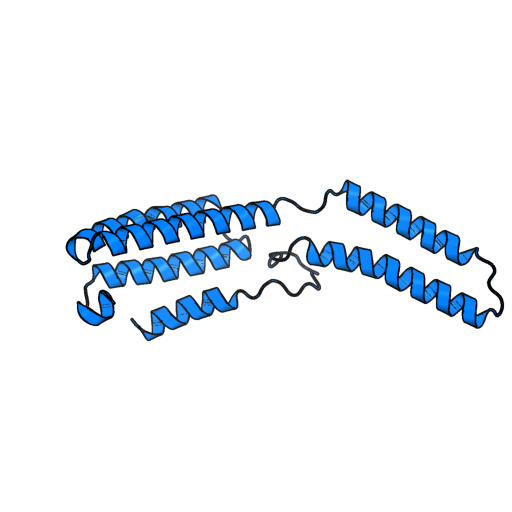PHE A CA 1
ATOM 875 C C . PHE A 1 107 ? 27.470 1.252 -32.962 1.00 92.94 107 PHE A C 1
ATOM 877 O O . PHE A 1 107 ? 28.431 1.617 -33.647 1.00 92.94 107 PHE A O 1
ATOM 884 N N . VAL 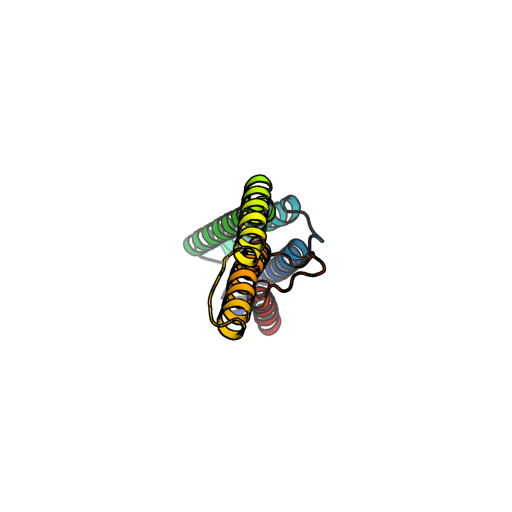A 1 108 ? 27.638 0.711 -31.750 1.00 91.19 108 VAL A N 1
ATOM 885 C CA . VAL A 1 108 ? 28.966 0.486 -31.169 1.00 91.19 108 VAL A CA 1
ATOM 886 C C . VAL A 1 108 ? 29.644 -0.678 -31.886 1.00 91.19 108 VAL A C 1
ATOM 888 O O . VAL A 1 108 ? 29.109 -1.779 -31.986 1.00 91.19 108 VAL A O 1
ATOM 891 N N . LYS A 1 109 ? 30.870 -0.443 -32.357 1.00 87.94 109 LYS A N 1
ATOM 892 C CA . LYS A 1 109 ? 31.715 -1.495 -32.925 1.00 87.94 109 LYS A CA 1
ATOM 893 C C . LYS A 1 109 ? 32.445 -2.223 -31.800 1.00 87.94 109 LYS A C 1
ATOM 895 O O . LYS A 1 109 ? 33.317 -1.639 -31.161 1.00 87.94 109 LYS A O 1
ATOM 900 N N . ILE A 1 110 ? 32.069 -3.477 -31.567 1.00 88.12 110 ILE A N 1
ATOM 901 C CA . ILE A 1 110 ? 32.733 -4.399 -30.640 1.00 88.12 110 ILE A CA 1
ATOM 902 C C . ILE A 1 110 ? 33.125 -5.632 -31.455 1.00 88.12 110 ILE A C 1
ATOM 904 O O . ILE A 1 110 ? 32.272 -6.236 -32.103 1.00 88.12 110 ILE A O 1
ATOM 908 N N . ASP A 1 111 ? 34.403 -5.994 -31.418 1.00 86.88 111 ASP A N 1
ATOM 909 C CA . ASP A 1 111 ? 34.927 -7.220 -32.018 1.00 86.88 111 ASP A CA 1
ATOM 910 C C . ASP A 1 111 ? 35.352 -8.174 -30.896 1.00 86.88 111 ASP A C 1
ATOM 912 O O . ASP A 1 111 ? 36.025 -7.715 -29.968 1.00 86.88 111 ASP A O 1
ATOM 916 N N . PRO A 1 112 ? 35.014 -9.478 -30.965 1.00 91.62 112 PRO A N 1
ATOM 917 C CA . PRO A 1 112 ? 34.287 -10.194 -32.026 1.00 91.62 112 PRO A CA 1
ATOM 918 C C . PRO A 1 112 ? 32.758 -9.968 -32.040 1.00 91.62 112 PRO A C 1
ATOM 920 O O . PRO A 1 112 ? 32.137 -9.691 -31.015 1.00 91.62 112 PRO A O 1
ATOM 923 N N . TYR A 1 113 ? 32.118 -10.203 -33.195 1.00 88.31 113 TYR A N 1
ATOM 924 C CA . TYR A 1 113 ? 30.671 -9.991 -33.408 1.00 88.31 113 TYR A CA 1
ATOM 925 C C . TYR A 1 113 ? 29.758 -10.680 -32.376 1.00 88.31 113 TYR A C 1
ATOM 927 O O . TYR A 1 113 ? 28.788 -10.087 -31.908 1.00 88.31 113 TYR A O 1
ATOM 935 N N . TYR A 1 114 ? 30.056 -11.927 -32.002 1.00 92.12 114 TYR A N 1
ATOM 936 C CA . TYR A 1 114 ? 29.221 -12.669 -31.051 1.00 92.12 114 TYR A CA 1
ATOM 937 C C . TYR A 1 114 ? 29.236 -12.053 -29.647 1.00 92.12 114 TYR A C 1
ATOM 939 O O . TYR A 1 114 ? 28.209 -12.059 -28.968 1.00 92.12 114 TYR A O 1
ATOM 947 N N . GLU A 1 115 ? 30.365 -11.476 -29.229 1.00 91.25 115 GLU A N 1
ATOM 948 C CA . GLU A 1 115 ? 30.463 -10.756 -27.958 1.00 91.25 115 GLU A CA 1
ATOM 949 C C . GLU A 1 115 ? 29.663 -9.452 -28.021 1.00 91.25 115 GLU A C 1
ATOM 951 O O . GLU A 1 115 ? 28.893 -9.157 -27.107 1.00 91.25 115 GLU A O 1
ATOM 956 N N . SER A 1 116 ? 29.754 -8.721 -29.140 1.00 92.38 116 SER A N 1
ATOM 957 C CA . SER A 1 116 ? 28.941 -7.523 -29.391 1.00 92.38 116 SER A CA 1
ATOM 958 C C . SER A 1 116 ? 27.445 -7.800 -29.240 1.00 92.38 116 SER A C 1
ATOM 960 O O . SER A 1 116 ? 26.761 -7.118 -28.476 1.00 92.38 116 SER A O 1
ATOM 962 N N . LEU A 1 117 ? 26.941 -8.842 -29.909 1.00 93.44 117 LEU A N 1
ATOM 963 C CA . LEU A 1 117 ? 25.523 -9.196 -29.875 1.00 93.44 117 LEU A CA 1
ATOM 964 C C . LEU A 1 117 ? 25.049 -9.526 -28.453 1.00 93.44 117 LEU A C 1
ATOM 966 O O . LEU A 1 117 ? 23.958 -9.106 -28.051 1.00 93.44 117 LEU A O 1
ATOM 970 N N . PHE A 1 118 ? 25.873 -10.245 -27.685 1.00 94.50 118 PHE A N 1
ATOM 971 C CA . PHE A 1 118 ? 25.588 -10.553 -26.287 1.00 94.50 118 PHE A CA 1
ATOM 972 C C . PHE A 1 118 ? 25.490 -9.279 -25.443 1.00 94.50 118 PHE A C 1
ATOM 974 O O . PHE A 1 118 ? 24.481 -9.085 -24.766 1.00 94.50 118 PHE A O 1
ATOM 981 N N . PHE A 1 119 ? 26.484 -8.385 -25.513 1.00 93.44 119 PHE A N 1
ATOM 982 C CA . PHE A 1 119 ? 26.489 -7.154 -24.719 1.00 93.44 119 PHE A CA 1
ATOM 983 C C . PHE A 1 119 ? 25.335 -6.218 -25.074 1.00 93.44 119 PHE A C 1
ATOM 985 O O . PHE A 1 119 ? 24.677 -5.711 -24.168 1.00 93.44 119 PHE A O 1
ATOM 992 N N . VAL A 1 120 ? 25.045 -6.021 -26.363 1.00 94.88 120 VAL A N 1
ATOM 993 C CA . VAL A 1 120 ? 23.916 -5.186 -26.799 1.00 94.88 120 VAL A CA 1
ATOM 994 C C . VAL A 1 120 ? 22.608 -5.742 -26.240 1.00 94.88 120 VAL A C 1
ATOM 996 O O . VAL A 1 120 ? 21.859 -5.017 -25.592 1.00 94.88 120 VAL A O 1
ATOM 999 N N . THR A 1 121 ? 22.365 -7.044 -26.403 1.00 94.75 121 THR A N 1
ATOM 1000 C CA . THR A 1 121 ? 21.131 -7.682 -25.921 1.00 94.75 121 THR A CA 1
ATOM 1001 C C . THR A 1 121 ? 21.023 -7.620 -24.400 1.00 94.75 121 THR A C 1
ATOM 1003 O O . THR A 1 121 ? 19.977 -7.257 -23.869 1.00 94.75 121 THR A O 1
ATOM 1006 N N . PHE A 1 122 ? 22.103 -7.946 -23.691 1.00 96.12 122 PHE A N 1
ATOM 1007 C CA . PHE A 1 122 ? 22.127 -7.993 -22.234 1.00 96.12 122 PHE A CA 1
ATOM 1008 C C . PHE A 1 122 ? 21.930 -6.610 -21.605 1.00 96.12 122 PHE A C 1
ATOM 1010 O O . PHE A 1 122 ? 21.107 -6.452 -20.704 1.00 96.12 122 PHE A O 1
ATOM 1017 N N . VAL A 1 123 ? 22.637 -5.589 -22.099 1.00 95.81 123 VAL A N 1
ATOM 1018 C CA . VAL A 1 123 ? 22.514 -4.223 -21.575 1.00 95.81 123 VAL A CA 1
ATOM 1019 C C . VAL A 1 123 ? 21.144 -3.641 -21.913 1.00 95.81 123 VAL A C 1
ATOM 1021 O O . VAL A 1 123 ? 20.495 -3.086 -21.028 1.00 95.81 123 VAL A O 1
ATOM 1024 N N . SER A 1 124 ? 20.653 -3.816 -23.145 1.00 95.81 124 SER A N 1
ATOM 1025 C CA . SER A 1 124 ? 19.295 -3.396 -23.509 1.00 95.81 124 SER A CA 1
ATOM 1026 C C . SER A 1 124 ? 18.236 -4.090 -22.657 1.00 95.81 124 SER A C 1
ATOM 1028 O O . SER A 1 124 ? 17.321 -3.425 -22.172 1.00 95.81 124 SER A O 1
ATOM 1030 N N . PHE A 1 125 ? 18.382 -5.394 -22.411 1.00 96.50 125 PHE A N 1
ATOM 1031 C CA . PHE A 1 125 ? 17.497 -6.137 -21.518 1.00 96.50 125 PHE A CA 1
ATOM 1032 C C . PHE A 1 125 ? 17.481 -5.529 -20.113 1.00 96.50 125 PHE A C 1
ATOM 1034 O O . PHE A 1 125 ? 16.402 -5.240 -19.607 1.00 96.50 125 PHE A O 1
ATOM 1041 N N . ILE A 1 126 ? 18.647 -5.266 -19.509 1.00 96.56 126 ILE A N 1
ATOM 1042 C CA . ILE A 1 126 ? 18.724 -4.655 -18.174 1.00 96.56 126 ILE A CA 1
ATOM 1043 C C . ILE A 1 126 ? 18.048 -3.283 -18.159 1.00 96.56 126 ILE A C 1
ATOM 1045 O O . ILE A 1 126 ? 17.234 -3.022 -17.277 1.00 96.56 126 ILE A O 1
ATOM 1049 N N . LEU A 1 127 ? 18.350 -2.407 -19.120 1.00 95.75 127 LEU A N 1
ATOM 1050 C CA . LEU A 1 127 ? 17.798 -1.048 -19.144 1.00 95.75 127 LEU A CA 1
ATOM 1051 C C . LEU A 1 127 ? 16.270 -1.048 -19.293 1.00 95.75 127 LEU A C 1
ATOM 1053 O O . LEU A 1 127 ? 15.578 -0.312 -18.588 1.00 95.75 127 LEU A O 1
ATOM 1057 N N . ILE A 1 128 ? 15.739 -1.890 -20.183 1.00 94.62 128 ILE A N 1
ATOM 1058 C CA . ILE A 1 128 ? 14.293 -2.034 -20.388 1.00 94.62 128 ILE A CA 1
ATOM 1059 C C . ILE A 1 128 ? 13.645 -2.643 -19.143 1.00 94.62 128 ILE A C 1
ATOM 1061 O O . ILE A 1 128 ? 12.647 -2.119 -18.647 1.00 94.62 128 ILE A O 1
ATOM 1065 N N . TYR A 1 129 ? 14.231 -3.713 -18.605 1.00 93.00 129 TYR A N 1
ATOM 1066 C CA . TYR A 1 129 ? 13.721 -4.384 -17.416 1.00 93.00 129 TYR A CA 1
ATOM 1067 C C . TYR A 1 129 ? 13.696 -3.455 -16.201 1.00 93.00 129 TYR A C 1
ATOM 1069 O O . TYR A 1 129 ? 12.718 -3.458 -15.464 1.00 93.00 129 TYR A O 1
ATOM 1077 N N . MET A 1 130 ? 14.706 -2.601 -16.018 1.00 92.12 130 MET A N 1
ATOM 1078 C CA . MET A 1 130 ? 14.717 -1.607 -14.942 1.00 92.12 130 MET A CA 1
ATOM 1079 C C . MET A 1 130 ? 13.527 -0.645 -15.026 1.00 92.12 130 MET A C 1
ATOM 1081 O O . MET A 1 130 ? 12.926 -0.345 -14.000 1.00 92.12 130 MET A O 1
ATOM 1085 N N . ILE A 1 131 ? 13.142 -0.188 -16.224 1.00 90.88 131 ILE A N 1
ATOM 1086 C CA . ILE A 1 131 ? 11.946 0.656 -16.386 1.00 90.88 131 ILE A CA 1
ATOM 1087 C C . ILE A 1 131 ? 10.684 -0.125 -16.022 1.00 90.88 131 ILE A C 1
ATOM 1089 O O . ILE A 1 131 ? 9.837 0.400 -15.302 1.00 90.88 131 ILE A O 1
ATOM 1093 N N . LEU A 1 132 ? 10.560 -1.364 -16.505 1.00 88.31 132 LEU A N 1
ATOM 1094 C CA . LEU A 1 132 ? 9.415 -2.221 -16.190 1.00 88.31 132 LEU A CA 1
ATOM 1095 C C . LEU A 1 132 ? 9.308 -2.461 -14.681 1.00 88.31 132 LEU A C 1
ATOM 1097 O O . LEU A 1 132 ? 8.233 -2.294 -14.120 1.00 88.31 132 LEU A O 1
ATOM 1101 N N . LEU A 1 133 ? 10.428 -2.744 -14.017 1.00 87.69 133 LEU A N 1
ATOM 1102 C CA . LEU A 1 133 ? 10.494 -2.959 -12.576 1.00 87.69 133 LEU A CA 1
ATOM 1103 C C . LEU A 1 133 ? 10.108 -1.702 -11.785 1.00 87.69 133 LEU A C 1
ATOM 1105 O O . LEU A 1 133 ? 9.368 -1.794 -10.814 1.00 87.69 133 LEU A O 1
ATOM 1109 N N . ILE A 1 134 ? 10.577 -0.518 -12.194 1.00 86.94 134 ILE A N 1
ATOM 1110 C CA . ILE A 1 134 ? 10.194 0.739 -11.529 1.00 86.94 134 ILE A CA 1
ATOM 1111 C C . ILE A 1 134 ? 8.696 1.002 -11.702 1.00 86.94 134 ILE A C 1
ATOM 1113 O O . ILE A 1 134 ? 8.065 1.481 -10.767 1.00 86.94 134 ILE A O 1
ATOM 1117 N N . LYS A 1 135 ? 8.117 0.711 -12.874 1.00 83.38 135 LYS A N 1
ATOM 1118 C CA . LYS A 1 135 ? 6.664 0.830 -13.095 1.00 83.38 135 LYS A CA 1
ATOM 1119 C C . LYS A 1 135 ? 5.875 -0.127 -12.205 1.00 83.38 135 LYS A C 1
ATOM 1121 O O . LYS A 1 135 ? 4.871 0.269 -11.633 1.00 83.38 135 LYS A O 1
ATOM 1126 N N . ASP A 1 136 ? 6.359 -1.353 -12.072 1.00 81.19 136 ASP A N 1
ATOM 1127 C CA . ASP A 1 136 ? 5.708 -2.416 -11.308 1.00 81.19 136 ASP A CA 1
ATOM 1128 C C . ASP A 1 136 ? 5.772 -2.198 -9.781 1.00 81.19 136 ASP A C 1
ATOM 1130 O O . ASP A 1 136 ? 4.847 -2.550 -9.051 1.00 81.19 136 ASP A O 1
ATOM 1134 N N . LEU A 1 137 ? 6.842 -1.562 -9.290 1.00 83.88 137 LEU A N 1
ATOM 1135 C CA . LEU A 1 137 ? 7.028 -1.231 -7.870 1.00 83.88 137 LEU A CA 1
ATOM 1136 C C . LEU A 1 137 ? 6.350 0.075 -7.429 1.00 83.88 137 LEU A C 1
ATOM 1138 O O . LEU A 1 137 ? 6.242 0.321 -6.226 1.00 83.88 137 LEU A O 1
ATOM 1142 N N . ASP A 1 138 ? 5.938 0.930 -8.367 1.00 84.75 138 ASP A N 1
ATOM 1143 C CA . ASP A 1 138 ? 5.447 2.281 -8.068 1.00 84.75 138 ASP A CA 1
ATOM 1144 C C . ASP A 1 138 ? 4.148 2.268 -7.257 1.00 84.75 138 ASP A C 1
ATOM 1146 O O . ASP A 1 138 ? 3.982 3.041 -6.311 1.00 84.75 138 ASP A O 1
ATOM 1150 N N . ASN A 1 139 ? 3.250 1.331 -7.573 1.00 84.19 139 ASN A N 1
ATOM 1151 C CA . ASN A 1 139 ? 2.006 1.141 -6.842 1.00 84.19 139 ASN A CA 1
ATOM 1152 C C . ASN A 1 139 ? 1.908 -0.273 -6.243 1.00 84.19 139 ASN A C 1
ATOM 1154 O O . ASN A 1 139 ? 1.262 -1.144 -6.821 1.00 84.19 139 ASN A O 1
ATOM 1158 N N . PRO A 1 140 ? 2.440 -0.500 -5.027 1.00 86.31 140 PRO A N 1
ATOM 1159 C CA . PRO A 1 140 ? 2.374 -1.805 -4.359 1.00 86.31 140 PRO A CA 1
ATOM 1160 C C . PRO A 1 140 ? 0.965 -2.164 -3.833 1.00 86.31 140 PRO A C 1
ATOM 1162 O O . PRO A 1 140 ? 0.786 -3.151 -3.116 1.00 86.31 140 PRO A O 1
ATOM 1165 N N . PHE A 1 141 ? -0.039 -1.324 -4.113 1.00 88.38 141 PHE A N 1
ATOM 1166 C CA . PHE A 1 141 ? -1.439 -1.498 -3.722 1.00 88.38 141 PHE A CA 1
ATOM 1167 C C . PHE A 1 141 ? -2.366 -1.491 -4.951 1.00 88.38 141 PHE A C 1
ATOM 1169 O O . PHE A 1 141 ? -3.505 -1.007 -4.878 1.00 88.38 141 PHE A O 1
ATOM 1176 N N . GLY A 1 142 ? -1.859 -1.983 -6.081 1.00 80.81 142 GLY A N 1
ATOM 1177 C CA . GLY A 1 142 ? -2.443 -1.919 -7.416 1.00 80.81 142 GLY A CA 1
ATOM 1178 C C . GLY A 1 142 ? -3.474 -3.002 -7.738 1.00 80.81 142 GLY A C 1
ATOM 1179 O O . GLY A 1 142 ? -3.685 -3.269 -8.912 1.00 80.81 142 GLY A O 1
ATOM 1180 N N . TYR A 1 143 ? -4.193 -3.566 -6.758 1.00 81.81 143 TYR A N 1
ATOM 1181 C CA . TYR A 1 143 ? -5.143 -4.693 -6.934 1.00 81.81 143 TYR A CA 1
ATOM 1182 C C . TYR A 1 143 ? -6.298 -4.489 -7.939 1.00 81.81 143 TYR A C 1
ATOM 1184 O O . TYR A 1 143 ? -7.158 -5.358 -8.091 1.00 81.81 143 TYR A O 1
ATOM 1192 N N . TYR A 1 144 ? -6.405 -3.308 -8.544 1.00 77.12 144 TYR A N 1
ATOM 1193 C CA . TYR A 1 144 ? -7.398 -2.935 -9.552 1.00 77.12 144 TYR A CA 1
ATOM 1194 C C . TYR A 1 144 ? -6.774 -2.731 -10.946 1.00 77.12 144 TYR A C 1
ATOM 1196 O O . TYR A 1 144 ? -7.496 -2.453 -11.903 1.00 77.12 144 TYR A O 1
ATOM 1204 N N . GLU A 1 145 ? -5.450 -2.832 -11.073 1.00 74.25 145 GLU A N 1
ATOM 1205 C CA . GLU A 1 145 ? -4.696 -2.592 -12.302 1.00 74.25 145 GLU A CA 1
ATOM 1206 C C . GLU A 1 145 ? -4.548 -3.911 -13.075 1.00 74.25 145 GLU A C 1
ATOM 1208 O O . GLU A 1 145 ? -3.926 -4.868 -12.619 1.00 74.25 145 GLU A O 1
ATOM 1213 N N . GLN A 1 146 ? -5.165 -3.993 -14.258 1.00 60.50 146 GLN A N 1
ATOM 1214 C CA . GLN A 1 146 ? -5.033 -5.164 -15.129 1.00 60.50 146 GLN A CA 1
ATOM 1215 C C . GLN A 1 146 ? -3.649 -5.168 -15.789 1.00 60.50 146 GLN A C 1
ATOM 1217 O O . GLN A 1 146 ? -3.271 -4.189 -16.427 1.00 60.50 146 GLN A O 1
ATOM 1222 N N . GLY A 1 147 ? -2.916 -6.280 -15.678 1.00 55.41 147 GLY A N 1
ATOM 1223 C CA . GLY A 1 147 ? -1.590 -6.435 -16.293 1.00 55.41 147 GLY A CA 1
ATOM 1224 C C . GLY A 1 147 ? -0.411 -6.027 -15.406 1.00 55.41 147 GLY A C 1
ATOM 1225 O O . GLY A 1 147 ? 0.720 -6.041 -15.886 1.00 55.41 147 GLY A O 1
ATOM 1226 N N . SER A 1 148 ? -0.664 -5.708 -14.133 1.00 54.53 148 SER A N 1
ATOM 1227 C CA . SER A 1 148 ? 0.362 -5.696 -13.089 1.00 54.53 148 SER A CA 1
ATOM 1228 C C . SER A 1 148 ? 1.014 -7.084 -13.015 1.00 54.53 148 SER A C 1
ATOM 1230 O O . SER A 1 148 ? 0.318 -8.093 -12.869 1.00 54.53 148 SER A O 1
ATOM 1232 N N . VAL A 1 149 ? 2.335 -7.142 -13.195 1.00 52.91 149 VAL A N 1
ATOM 1233 C CA . VAL A 1 149 ? 3.137 -8.352 -12.928 1.00 52.91 149 VAL A CA 1
ATOM 1234 C C . VAL A 1 149 ? 3.531 -8.389 -11.440 1.00 52.91 149 VAL A C 1
ATOM 1236 O O . VAL A 1 149 ? 3.974 -9.423 -10.943 1.00 52.91 149 VAL A O 1
ATOM 1239 N N . SER A 1 150 ? 3.305 -7.272 -10.743 1.00 56.22 150 SER A N 1
ATOM 1240 C CA . SER A 1 150 ? 3.622 -7.000 -9.351 1.00 56.22 150 SER A CA 1
ATOM 1241 C C . SER A 1 150 ? 2.985 -8.005 -8.414 1.00 56.22 150 SER A C 1
ATOM 1243 O O . SER A 1 150 ? 1.782 -8.283 -8.458 1.00 56.22 150 SER A O 1
ATOM 1245 N N . GLU A 1 151 ? 3.802 -8.498 -7.490 1.00 65.81 151 GLU A N 1
ATOM 1246 C CA . GLU A 1 151 ? 3.297 -9.055 -6.248 1.00 65.81 151 GLU A CA 1
ATOM 1247 C C . GLU A 1 151 ? 2.727 -7.902 -5.417 1.00 65.81 151 GLU A C 1
ATOM 1249 O O . GLU A 1 151 ? 3.430 -7.265 -4.628 1.00 65.81 151 GLU A O 1
ATOM 1254 N N . ASP A 1 152 ? 1.432 -7.634 -5.600 1.00 82.00 152 ASP A N 1
ATOM 1255 C CA . ASP A 1 152 ? 0.684 -6.775 -4.692 1.00 82.00 152 ASP A CA 1
ATOM 1256 C C . ASP A 1 152 ? 0.953 -7.208 -3.244 1.00 82.00 152 ASP A C 1
ATOM 1258 O O . ASP A 1 152 ? 1.058 -8.402 -2.925 1.00 82.00 152 ASP A O 1
ATOM 1262 N N . VAL A 1 153 ? 1.027 -6.232 -2.336 1.00 86.69 153 VAL A N 1
ATOM 1263 C CA . VAL A 1 153 ? 1.199 -6.529 -0.910 1.00 86.69 153 VAL A CA 1
ATOM 1264 C C . VAL A 1 153 ? 0.141 -7.547 -0.472 1.00 86.69 153 VAL A C 1
ATOM 1266 O O . VAL A 1 153 ? -1.022 -7.484 -0.843 1.00 86.69 153 VAL A O 1
ATOM 1269 N N . SER A 1 154 ? 0.502 -8.538 0.335 1.00 89.50 154 SER A N 1
ATOM 1270 C CA . SER A 1 154 ? -0.512 -9.511 0.741 1.00 89.50 154 SER A CA 1
ATOM 1271 C C . SER A 1 154 ? -1.553 -8.866 1.666 1.00 89.50 154 SER A C 1
ATOM 1273 O O . SER A 1 154 ? -1.215 -8.355 2.735 1.00 89.50 154 SER A O 1
ATOM 1275 N N . LEU A 1 155 ? -2.841 -8.978 1.318 1.00 92.44 155 LEU A N 1
ATOM 1276 C CA . LEU A 1 155 ? -3.955 -8.634 2.216 1.00 92.44 155 LEU A CA 1
ATOM 1277 C C . LEU A 1 155 ? -4.226 -9.711 3.277 1.00 92.44 155 LEU A C 1
ATOM 1279 O O . LEU A 1 155 ? -5.160 -9.575 4.070 1.00 92.44 155 LEU A O 1
ATOM 1283 N N . LYS A 1 156 ? -3.426 -10.783 3.333 1.00 93.12 156 LYS A N 1
ATOM 1284 C CA . LYS A 1 156 ? -3.573 -11.866 4.314 1.00 93.12 156 LYS A CA 1
ATOM 1285 C C . LYS A 1 156 ? -3.692 -11.376 5.767 1.00 93.12 156 LYS A C 1
ATOM 1287 O O . LYS A 1 156 ? -4.611 -11.836 6.435 1.00 93.12 156 LYS A O 1
ATOM 1292 N N . PRO A 1 157 ? -2.905 -10.395 6.258 1.00 93.50 157 PRO A N 1
ATOM 1293 C CA . PRO A 1 157 ? -3.052 -9.915 7.633 1.00 93.50 157 PRO A CA 1
ATOM 1294 C C . PRO A 1 157 ? -4.451 -9.370 7.962 1.00 93.50 157 PRO A C 1
ATOM 1296 O O . PRO A 1 157 ? -4.867 -9.421 9.116 1.00 93.50 157 PRO A O 1
ATOM 1299 N N . MET A 1 158 ? -5.184 -8.850 6.971 1.00 93.81 158 MET A N 1
ATOM 1300 C CA . MET A 1 158 ? -6.565 -8.389 7.157 1.00 93.81 158 MET A CA 1
ATOM 1301 C C . MET A 1 158 ? -7.534 -9.570 7.268 1.00 93.81 158 MET A C 1
ATOM 1303 O O . MET A 1 158 ? -8.388 -9.577 8.152 1.00 93.81 158 MET A O 1
ATOM 1307 N N . HIS A 1 159 ? -7.358 -10.590 6.426 1.00 94.62 159 HIS A N 1
ATOM 1308 C CA . HIS A 1 159 ? -8.136 -11.829 6.486 1.00 94.62 159 HIS A CA 1
ATOM 1309 C C . HIS A 1 159 ? -7.898 -12.567 7.812 1.00 94.62 159 HIS A C 1
ATOM 1311 O O . HIS A 1 159 ? -8.854 -12.860 8.522 1.00 94.62 159 HIS A O 1
ATOM 1317 N N . ASP A 1 160 ? -6.637 -12.701 8.234 1.00 95.06 160 ASP A N 1
ATOM 1318 C CA . ASP A 1 160 ? -6.264 -13.325 9.509 1.00 95.06 160 ASP A CA 1
ATOM 1319 C C . ASP A 1 160 ? -6.915 -12.610 10.715 1.00 95.06 160 ASP A C 1
ATOM 1321 O O . ASP A 1 160 ? -7.233 -13.229 11.732 1.00 95.06 160 ASP A O 1
ATOM 1325 N N . VAL A 1 161 ? -7.130 -11.287 10.638 1.00 93.38 161 VAL A N 1
ATOM 1326 C CA . VAL A 1 161 ? -7.851 -10.537 11.681 1.00 93.38 161 VAL A CA 1
ATOM 1327 C C . VAL A 1 161 ? -9.329 -10.913 11.717 1.00 93.38 161 VAL A C 1
ATOM 1329 O O . VAL A 1 161 ? -9.860 -11.076 12.818 1.00 93.38 161 VAL A O 1
ATOM 1332 N N . ILE A 1 162 ? -9.978 -11.040 10.557 1.00 94.62 162 ILE A N 1
ATOM 1333 C CA . ILE A 1 162 ? -11.382 -11.456 10.448 1.00 94.62 162 ILE A CA 1
ATOM 1334 C C . ILE A 1 162 ? -11.539 -12.872 11.004 1.00 94.62 162 ILE A C 1
ATOM 1336 O O . ILE A 1 162 ? -12.353 -13.080 11.904 1.00 94.62 162 ILE A O 1
ATOM 1340 N N . ASP A 1 163 ? -10.701 -13.805 10.556 1.00 94.50 163 ASP A N 1
ATOM 1341 C CA . ASP A 1 163 ? -10.731 -15.205 10.985 1.00 94.50 163 ASP A CA 1
ATOM 1342 C C . ASP A 1 163 ? -10.542 -15.319 12.498 1.00 94.50 163 ASP A C 1
ATOM 1344 O O . ASP A 1 163 ? -11.362 -15.908 13.201 1.00 94.50 163 ASP A O 1
ATOM 1348 N N . ARG A 1 164 ? -9.540 -14.623 13.047 1.00 91.75 164 ARG A N 1
ATOM 1349 C CA . ARG A 1 164 ? -9.275 -14.603 14.491 1.00 91.75 164 ARG A CA 1
ATOM 1350 C C . ARG A 1 164 ? -10.419 -14.008 15.316 1.00 91.75 164 ARG A C 1
ATOM 1352 O O . ARG A 1 164 ? -10.520 -14.313 16.507 1.00 91.75 164 ARG A O 1
ATOM 1359 N N . ILE A 1 165 ? -11.205 -13.080 14.765 1.00 90.56 165 ILE A N 1
ATOM 1360 C CA . ILE A 1 165 ? -12.386 -12.543 15.456 1.00 90.56 165 ILE A CA 1
ATOM 1361 C C . ILE A 1 165 ? -13.519 -13.566 15.390 1.00 90.56 165 ILE A C 1
ATOM 1363 O O . ILE A 1 165 ? -14.092 -13.868 16.433 1.00 90.56 165 ILE A O 1
ATOM 1367 N N . ASN A 1 166 ? -13.773 -14.146 14.217 1.00 89.19 166 ASN A N 1
ATOM 1368 C CA . ASN A 1 166 ? -14.820 -15.144 14.007 1.00 89.19 166 ASN A CA 1
ATOM 1369 C C . ASN A 1 166 ? -14.610 -16.411 14.847 1.00 89.19 166 ASN A C 1
ATOM 1371 O O . ASN A 1 166 ? -15.564 -16.916 15.422 1.00 89.19 166 ASN A O 1
ATOM 1375 N N . GLU A 1 167 ? -13.370 -16.880 15.008 1.00 87.06 167 GLU A N 1
ATOM 1376 C CA . GLU A 1 167 ? -13.033 -18.007 15.896 1.00 87.06 167 GLU A CA 1
ATOM 1377 C C . GLU A 1 167 ? -13.306 -17.723 17.383 1.00 87.06 167 GLU A C 1
ATOM 1379 O O . GLU A 1 167 ? -13.399 -18.642 18.197 1.00 87.06 167 GLU A O 1
ATOM 1384 N N . LYS A 1 168 ? -13.352 -16.444 17.773 1.00 74.81 168 LYS A N 1
ATOM 1385 C CA . LYS A 1 168 ? -13.490 -16.008 19.171 1.00 74.81 168 LYS A CA 1
ATOM 1386 C C . LYS A 1 168 ? -14.897 -15.552 19.536 1.00 74.81 168 LYS A C 1
ATOM 1388 O O . LYS A 1 168 ? -15.122 -15.315 20.729 1.00 74.81 168 LYS A O 1
ATOM 1393 N N . LEU A 1 169 ? -15.764 -15.347 18.547 1.00 67.31 169 LEU A N 1
ATOM 1394 C CA . LEU A 1 169 ? -17.160 -14.947 18.717 1.00 67.31 169 LEU A CA 1
ATOM 1395 C C . LEU A 1 169 ? -18.024 -16.137 19.127 1.00 67.31 169 LEU A C 1
ATOM 1397 O O . LEU A 1 169 ? -18.841 -15.914 20.056 1.00 67.31 169 LEU A O 1
#

pLDDT: mean 89.29, std 10.0, range [52.91, 98.12]

Foldseek 3Di:
DLCVPVVDVLVVVLLVLLLVLLVQVVCVLQVNHDLVVSLVSLVCNVVSLVVCPVRDDVVVSVVSVVVSVVVNVVSVVLVCLQVDFDPPVVLVVLVVVLVVVLVVLVPDDDPPPVVSVVCSVVSSCVSVVVSVVSNLPSRLSPNNDPPRPHPRDDSVVSVVSSVVSVVVD

Solvent-accessible surface area (backbone atoms only — not comparable to full-atom values): 9616 Å² total; per-residue (Å²): 105,63,39,83,74,65,65,40,69,66,50,47,53,45,51,54,48,49,44,54,49,48,53,47,50,54,36,34,52,50,65,74,42,56,70,69,57,51,55,50,56,60,55,54,51,54,61,48,48,60,69,38,52,91,76,49,62,68,70,58,52,53,51,52,55,50,51,50,52,48,52,53,51,51,53,52,52,53,49,47,46,71,73,49,61,76,55,68,67,57,54,52,52,51,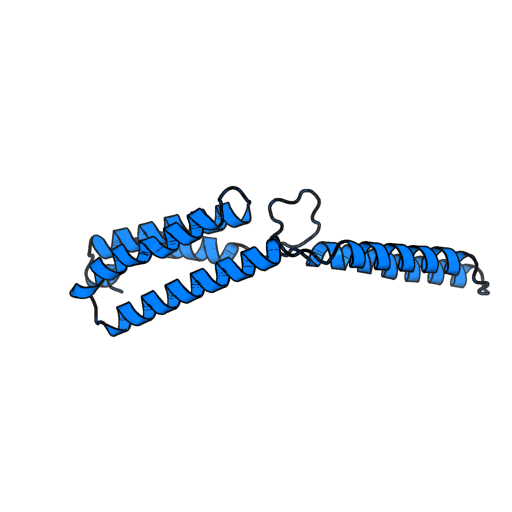52,52,52,44,49,52,49,46,57,50,45,74,71,56,90,49,86,57,64,72,60,35,55,48,52,44,53,52,52,42,47,51,51,53,47,52,53,54,49,52,62,42,61,49,44,50,68,44,75,69,54,87,85,66,84,47,80,51,62,77,64,57,72,56,53,54,51,42,52,58,46,63,80,70,108

Radius of gyration: 25.1 Å; Cα contacts (8 Å, |Δi|>4): 106; chains: 1; bounding box: 58×31×66 Å

Secondary structure (DSSP, 8-state):
-HHHHH--HHHHHHHHHHHHHHHHHHHHHTTSS-HHHHHHHHHTHHHHHHHHTTTS-HHHHHHHHHHHHHHHHHHHHHHHHHH-PSPHHHHHHHHHHHHHHHHHHHH---SSHHHHHHHHHHHHHHHHHHHHHHHHHH-TT-TT-TT--S-PPP-HHHHHHHHHHHTT-

Mean predicted aligned error: 6.36 Å